Protein AF-A0A699X7W1-F1 (afdb_monomer_lite)

Foldseek 3Di:
DDDDDDDDDDDDDDDPPPPVVPDDPPPDDADWQDWEAALVDNQWIWTDGFFDQWIFICGNVDPDDGPDIDHDDPTGWDDKYYDNPDPPDIDTDGPHD

Radius of gyration: 25.45 Å; chains: 1; bounding box: 65×57×41 Å

Sequence (97 aa):
PPLQPANLLTGSPTGRMSPTKAQQTMSYAPPLLRLAASPHDSHLLATFAQDSNVVRILDVRQPGQALLELRGHSAALNSIEWNPSRRGMLASGGDDS

Secondary structure (DSSP, 8-state):
-PPPPP------------GGGSS----PPPPEEEEEE-TT-TTEEEEEETT--EEEEEETTSTTS-SEEEE--SS-EEEEEE-SSSTT-EEEEES--

InterPro domains:
  IPR001680 WD40 repeat [PS50082] (70-97)
  IPR015943 WD40/YVTN repeat-like-containing domain superfamily [G3DSA:2.130.10.10] (9-97)
  IPR045159 WD repeat-containing protein DCAF7-like [PTHR19919] (28-97)

Organism: Tanacetum cinerariifolium (NCBI:txid118510)

Structure (mmCIF, N/CA/C/O backbone):
data_AF-A0A699X7W1-F1
#
_entry.id   AF-A0A699X7W1-F1
#
loop_
_atom_site.group_PDB
_atom_site.id
_atom_site.type_symbol
_atom_site.label_atom_id
_atom_site.label_alt_id
_atom_site.label_comp_id
_atom_site.label_asym_id
_atom_site.label_entity_id
_atom_site.label_seq_id
_atom_site.pdbx_PDB_ins_code
_atom_site.Cartn_x
_atom_site.Cartn_y
_atom_site.Cartn_z
_atom_site.occupancy
_atom_site.B_iso_or_equiv
_atom_site.auth_seq_id
_atom_site.auth_comp_id
_atom_site.auth_asym_id
_atom_site.auth_atom_id
_atom_site.pdbx_PDB_model_num
ATOM 1 N N . PRO A 1 1 ? -48.960 44.460 31.057 1.00 47.25 1 PRO A N 1
ATOM 2 C CA . PRO A 1 1 ? -48.992 43.277 30.166 1.00 47.25 1 PRO A CA 1
ATOM 3 C C . PRO A 1 1 ? -49.655 43.598 28.815 1.00 47.25 1 PRO A C 1
ATOM 5 O O . PRO A 1 1 ? -50.857 43.844 28.791 1.00 47.25 1 PRO A O 1
ATOM 8 N N . PRO A 1 2 ? -48.907 43.631 27.702 1.00 40.47 2 PRO A N 1
ATOM 9 C CA . PRO A 1 2 ? -49.517 43.670 26.383 1.00 40.47 2 PRO A CA 1
ATOM 10 C C . PRO A 1 2 ? -49.679 42.255 25.808 1.00 40.47 2 PRO A C 1
ATOM 12 O O . PRO A 1 2 ? -48.756 41.442 25.810 1.00 40.47 2 PRO A O 1
ATOM 15 N N . LEU A 1 3 ? -50.902 41.990 25.357 1.00 40.66 3 LEU A N 1
ATOM 16 C CA . LEU A 1 3 ? -51.379 40.785 24.687 1.00 40.66 3 LEU A CA 1
ATOM 17 C C . LEU A 1 3 ? -50.846 40.760 23.241 1.00 40.66 3 LEU A C 1
ATOM 19 O O . LEU A 1 3 ? -50.947 41.762 22.536 1.00 40.66 3 LEU A O 1
ATOM 23 N N . GLN A 1 4 ? -50.283 39.632 22.801 1.00 42.12 4 GLN A N 1
ATOM 24 C CA . GLN A 1 4 ? -49.901 39.405 21.399 1.00 42.12 4 GLN A CA 1
ATOM 25 C C . GLN A 1 4 ? -51.153 39.117 20.547 1.00 42.12 4 GLN A C 1
ATOM 27 O O . GLN A 1 4 ? -52.006 38.349 20.999 1.00 42.12 4 GLN A O 1
ATOM 32 N N . PRO A 1 5 ? -51.287 39.671 19.326 1.00 39.75 5 PRO A N 1
ATOM 33 C CA . PRO A 1 5 ? -52.350 39.274 18.411 1.00 39.75 5 PRO A CA 1
ATOM 34 C C . PRO A 1 5 ? -52.019 37.975 17.658 1.00 39.75 5 PRO A C 1
ATOM 36 O O . PRO A 1 5 ? -50.868 37.653 17.372 1.00 39.75 5 PRO A O 1
ATOM 39 N N . ALA A 1 6 ? -53.093 37.241 17.371 1.00 39.75 6 ALA A N 1
ATOM 40 C CA . ALA A 1 6 ? -53.169 35.892 16.830 1.00 39.75 6 ALA A CA 1
ATOM 41 C C . ALA A 1 6 ? -52.498 35.689 15.457 1.00 39.75 6 ALA A C 1
ATOM 43 O O . ALA A 1 6 ? -52.712 36.457 14.521 1.00 39.75 6 ALA A O 1
ATOM 44 N N . ASN A 1 7 ? -51.789 34.564 15.317 1.00 34.22 7 ASN A N 1
ATOM 45 C CA . ASN A 1 7 ? -51.399 33.999 14.026 1.00 34.22 7 ASN A CA 1
ATOM 46 C C . ASN A 1 7 ? -52.637 33.427 13.315 1.00 34.22 7 ASN A C 1
ATOM 48 O O . ASN A 1 7 ? -53.181 32.405 13.735 1.00 34.22 7 ASN A O 1
ATOM 52 N N . LEU A 1 8 ? -53.058 34.063 12.220 1.00 37.12 8 LEU A N 1
ATOM 53 C CA . LEU A 1 8 ? -54.015 33.501 11.266 1.00 37.12 8 LEU A CA 1
ATOM 54 C C . LEU A 1 8 ? -53.258 32.697 10.199 1.00 37.12 8 LEU A C 1
ATOM 56 O O . LEU A 1 8 ? -52.469 33.238 9.428 1.00 37.12 8 LEU A O 1
ATOM 60 N N . LEU A 1 9 ? -53.515 31.390 10.173 1.00 43.88 9 LEU A N 1
ATOM 61 C CA . LEU A 1 9 ? -53.065 30.444 9.154 1.00 43.88 9 LEU A CA 1
ATOM 62 C C . LEU A 1 9 ? -53.914 30.601 7.885 1.00 43.88 9 LEU A C 1
ATOM 64 O O . LEU A 1 9 ? -55.112 30.348 7.942 1.00 43.88 9 LEU A O 1
ATOM 68 N N . THR A 1 10 ? -53.307 30.901 6.734 1.00 35.25 10 THR A N 1
ATOM 69 C CA . THR A 1 10 ? -53.840 30.481 5.422 1.00 35.25 10 THR A CA 1
ATOM 70 C C . THR A 1 10 ? -52.689 30.222 4.444 1.00 35.25 10 THR A C 1
ATOM 72 O O . THR A 1 10 ? -51.816 31.066 4.274 1.00 35.25 10 THR A O 1
ATOM 75 N N . GLY A 1 11 ? -52.678 29.037 3.820 1.00 32.47 11 GLY A N 1
ATOM 76 C CA . GLY A 1 11 ? -51.739 28.671 2.750 1.00 32.47 11 GLY A CA 1
ATOM 77 C C . GLY A 1 11 ? -51.274 27.211 2.796 1.00 32.47 11 GLY A C 1
ATOM 78 O O . GLY A 1 11 ? -50.193 26.912 3.290 1.00 32.47 11 GLY A O 1
ATOM 79 N N . SER A 1 12 ? -52.104 26.296 2.297 1.00 41.19 12 SER A N 1
ATOM 80 C CA . SER A 1 12 ? -51.828 24.864 2.086 1.00 41.19 12 SER A CA 1
ATOM 81 C C . SER A 1 12 ? -50.782 24.597 0.971 1.00 41.19 12 SER A C 1
ATOM 83 O O . SER A 1 12 ? -50.455 25.506 0.209 1.00 41.19 12 SER A O 1
ATOM 85 N N . PRO A 1 13 ? -50.229 23.367 0.868 1.00 50.25 13 PRO A N 1
ATOM 86 C CA . PRO A 1 13 ? -48.829 23.125 0.531 1.00 50.25 13 PRO A CA 1
ATOM 87 C C . PRO A 1 13 ? -48.617 22.695 -0.923 1.00 50.25 13 PRO A C 1
ATOM 89 O O . PRO A 1 13 ? -49.145 21.675 -1.353 1.00 50.25 13 PRO A O 1
ATOM 92 N N . THR A 1 14 ? -47.748 23.379 -1.663 1.00 50.34 14 THR A N 1
ATOM 93 C CA . THR A 1 14 ? -47.199 22.828 -2.912 1.00 50.34 14 THR A CA 1
ATOM 94 C C . THR A 1 14 ? -45.761 23.269 -3.101 1.00 50.34 14 THR A C 1
ATOM 96 O O . THR A 1 14 ? -45.463 24.342 -3.615 1.00 50.34 14 THR 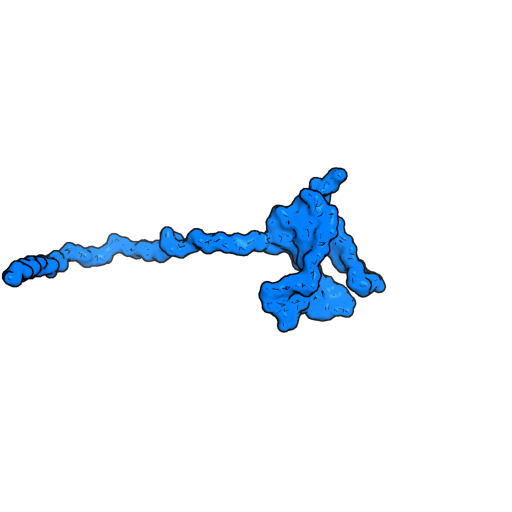A O 1
ATOM 99 N N . GLY A 1 15 ? -44.857 22.399 -2.685 1.00 45.66 15 GLY A N 1
ATOM 100 C CA . GLY A 1 15 ? -43.440 22.527 -2.952 1.00 45.66 15 GLY A CA 1
ATOM 101 C C . GLY A 1 15 ? -42.749 21.361 -2.293 1.00 45.66 15 GLY A C 1
ATOM 102 O O . GLY A 1 15 ? -42.402 21.430 -1.120 1.00 45.66 15 GLY A O 1
ATOM 103 N N . ARG A 1 16 ? -42.601 20.258 -3.029 1.00 54.72 16 ARG A N 1
ATOM 104 C CA . ARG A 1 16 ? -41.762 19.129 -2.632 1.00 54.72 16 ARG A CA 1
ATOM 105 C C . ARG A 1 16 ? -40.327 19.655 -2.587 1.00 54.72 16 ARG A C 1
ATOM 107 O O . ARG A 1 16 ? -39.606 19.588 -3.576 1.00 54.72 16 ARG A O 1
ATOM 114 N N . MET A 1 17 ? -39.950 20.280 -1.475 1.00 49.25 17 MET A N 1
ATOM 115 C CA . MET A 1 17 ? -38.573 20.659 -1.223 1.00 49.25 17 MET A CA 1
ATOM 116 C C . MET A 1 17 ? -37.812 19.352 -1.068 1.00 49.25 17 MET A C 1
ATOM 118 O O . MET A 1 17 ? -37.915 18.672 -0.049 1.00 49.25 17 MET A O 1
ATOM 122 N N . SER A 1 18 ? -37.096 18.961 -2.118 1.00 49.03 18 SER A N 1
ATOM 123 C CA . SER A 1 18 ? -36.069 17.938 -2.009 1.00 49.03 18 SER A CA 1
ATOM 124 C C . SER A 1 18 ? -35.112 18.393 -0.900 1.00 49.03 18 SER A C 1
ATOM 126 O O . SER A 1 18 ? -34.581 19.504 -0.997 1.00 49.03 18 SER A O 1
ATOM 128 N N . PRO A 1 19 ? -34.871 17.592 0.153 1.00 49.06 19 PRO A N 1
ATOM 129 C CA . PRO A 1 19 ? -34.020 17.997 1.276 1.00 49.06 19 PRO A CA 1
ATOM 130 C C . PRO A 1 19 ? -32.543 18.171 0.875 1.00 49.06 19 PRO A C 1
ATOM 132 O O . PRO A 1 19 ? -31.700 18.528 1.691 1.00 49.06 19 PRO A O 1
ATOM 135 N N . THR A 1 20 ? -32.211 17.974 -0.400 1.00 52.03 20 THR A N 1
ATOM 136 C CA . THR A 1 20 ? -30.851 17.930 -0.928 1.00 52.03 20 THR A CA 1
ATOM 137 C C . THR A 1 20 ? -30.096 19.257 -0.849 1.00 52.03 20 THR A C 1
ATOM 139 O O . THR A 1 20 ? -28.885 19.257 -1.021 1.00 52.03 20 THR A O 1
ATOM 142 N N . LYS A 1 21 ? -30.754 20.396 -0.587 1.00 47.78 21 LYS A N 1
ATOM 143 C CA . LYS A 1 21 ? -30.051 21.693 -0.540 1.00 47.78 21 LYS A CA 1
ATOM 144 C C . LYS A 1 21 ? -29.449 22.044 0.826 1.00 47.78 21 LYS A C 1
ATOM 146 O O . LYS A 1 21 ? -28.687 23.000 0.900 1.00 47.78 21 LYS A O 1
ATOM 151 N N . ALA A 1 22 ? -29.771 21.291 1.881 1.00 45.72 22 ALA A N 1
ATOM 152 C CA . ALA A 1 22 ? -29.331 21.583 3.251 1.00 45.72 22 ALA A CA 1
ATOM 153 C C . ALA A 1 22 ? -28.365 20.539 3.837 1.00 45.72 22 ALA A C 1
ATOM 155 O O . ALA A 1 22 ? -27.992 20.637 5.004 1.00 45.72 22 ALA A O 1
ATOM 156 N N . GLN A 1 23 ? -27.936 19.550 3.050 1.00 51.88 23 GLN A N 1
ATOM 157 C CA . GLN A 1 23 ? -27.047 18.495 3.522 1.00 51.88 23 GLN A CA 1
ATOM 158 C C . GLN A 1 23 ? -25.793 18.464 2.649 1.00 51.88 23 GLN A C 1
ATOM 160 O O . GLN A 1 23 ? -25.897 18.279 1.445 1.00 51.88 23 GLN A O 1
ATOM 165 N N . GLN A 1 24 ? -24.629 18.587 3.298 1.00 52.47 24 GLN A N 1
ATOM 166 C CA . GLN A 1 24 ? -23.274 18.317 2.785 1.00 52.47 24 GLN A CA 1
ATOM 167 C C . GLN A 1 24 ? -22.429 19.525 2.342 1.00 52.47 24 GLN A C 1
ATOM 169 O O . GLN A 1 24 ? -21.837 19.528 1.270 1.00 52.47 24 GLN A O 1
ATOM 174 N N . THR A 1 25 ? -22.171 20.459 3.257 1.00 48.88 25 THR A N 1
ATOM 175 C CA . THR A 1 25 ? -20.774 20.887 3.475 1.00 48.88 25 THR A CA 1
ATOM 176 C C . THR A 1 25 ? -20.128 19.959 4.508 1.00 48.88 25 THR A C 1
ATOM 178 O O . THR A 1 25 ? -19.632 20.393 5.541 1.00 48.88 25 THR A O 1
ATOM 181 N N . MET A 1 26 ? -20.208 18.647 4.274 1.00 52.94 26 MET A N 1
ATOM 182 C CA . MET A 1 26 ? -19.267 17.718 4.885 1.00 52.94 26 MET A CA 1
ATOM 183 C C . MET A 1 26 ? -17.989 17.902 4.081 1.00 52.94 26 MET A C 1
ATOM 185 O O . MET A 1 26 ? -18.023 17.755 2.859 1.00 52.94 26 MET A O 1
ATOM 189 N N . SER A 1 27 ? -16.876 18.246 4.722 1.00 65.62 27 SER A N 1
ATOM 190 C CA . SER A 1 27 ? -15.569 18.035 4.107 1.00 65.62 27 SER A CA 1
ATOM 191 C C . SER A 1 27 ? -15.448 16.532 3.852 1.00 65.62 27 SER A C 1
ATOM 193 O O . SER A 1 27 ? -15.154 15.763 4.767 1.00 65.62 27 SER A O 1
ATOM 195 N N . TYR A 1 28 ? -15.805 16.091 2.650 1.00 73.00 28 TYR A N 1
ATOM 196 C CA . TYR A 1 28 ? -15.704 14.694 2.272 1.00 73.00 28 TYR A CA 1
ATOM 197 C C . TYR A 1 28 ? -14.246 14.260 2.397 1.00 73.00 28 TYR A C 1
ATOM 199 O O . TYR A 1 28 ? -13.346 14.961 1.933 1.00 73.00 28 TYR A O 1
ATOM 207 N N . ALA A 1 29 ? -14.013 13.116 3.042 1.00 78.75 29 ALA A N 1
ATOM 208 C CA . ALA A 1 29 ? -12.693 12.507 3.019 1.00 78.75 29 ALA A CA 1
ATOM 209 C C . ALA A 1 29 ? -12.304 12.253 1.549 1.00 78.75 29 ALA A C 1
ATOM 211 O O . ALA A 1 29 ? -13.154 11.789 0.780 1.00 78.75 29 ALA A O 1
ATOM 212 N N . PRO A 1 30 ? -11.063 12.572 1.142 1.00 87.88 30 PRO A N 1
ATOM 213 C CA . PRO A 1 30 ? -10.635 12.383 -0.236 1.00 87.88 30 PRO A CA 1
ATOM 214 C C . PRO A 1 30 ? -10.769 10.905 -0.634 1.00 87.88 30 PRO A C 1
ATOM 216 O O . PRO A 1 30 ? -10.498 10.022 0.190 1.00 87.88 30 PRO A O 1
ATOM 219 N N . PRO A 1 31 ? -11.194 10.613 -1.875 1.00 91.25 31 PRO A N 1
ATOM 220 C CA . PRO A 1 31 ? -11.377 9.242 -2.327 1.00 91.25 31 PRO A CA 1
ATOM 221 C C . PRO A 1 31 ? -10.042 8.490 -2.344 1.00 91.25 31 PRO A C 1
ATOM 223 O O . PRO A 1 31 ? -8.974 9.075 -2.533 1.00 91.25 31 PRO A O 1
ATOM 226 N N . LEU A 1 32 ? -10.104 7.171 -2.169 1.00 89.25 32 LEU A N 1
ATOM 227 C CA . LEU A 1 32 ? -8.943 6.297 -2.327 1.00 89.25 32 LEU A CA 1
ATOM 228 C C . LEU A 1 32 ? -8.793 5.925 -3.800 1.00 89.25 32 LEU A C 1
ATOM 230 O O . LEU A 1 32 ? -9.753 5.480 -4.426 1.00 89.25 32 LEU A O 1
ATOM 234 N N . LEU A 1 33 ? -7.592 6.091 -4.352 1.00 91.44 33 LEU A N 1
ATOM 235 C CA . LEU A 1 33 ? -7.354 5.817 -5.772 1.00 91.44 33 LEU A CA 1
ATOM 236 C C . LEU A 1 33 ? -7.044 4.344 -6.042 1.00 91.44 33 LEU A C 1
ATOM 238 O O . LEU A 1 33 ? -7.390 3.829 -7.107 1.00 91.44 33 LEU A O 1
ATOM 242 N N . ARG A 1 34 ? -6.383 3.656 -5.106 1.00 93.50 34 ARG A N 1
ATOM 243 C CA . ARG A 1 34 ? -5.973 2.251 -5.244 1.00 93.50 34 ARG A CA 1
ATOM 244 C C . ARG A 1 34 ? -6.009 1.541 -3.900 1.00 93.50 34 ARG A C 1
ATOM 246 O O . ARG A 1 34 ? -5.657 2.134 -2.887 1.00 93.50 34 ARG A O 1
ATOM 253 N N . LEU A 1 35 ? -6.369 0.261 -3.936 1.00 95.62 35 LEU A N 1
ATOM 254 C CA . LEU A 1 35 ? -6.318 -0.674 -2.816 1.00 95.62 35 LEU A CA 1
ATOM 255 C C . LEU A 1 35 ? -5.547 -1.914 -3.267 1.00 95.62 35 LEU A C 1
ATOM 257 O O . LEU A 1 35 ? -5.863 -2.481 -4.312 1.00 95.62 35 LEU A O 1
ATOM 261 N N . ALA A 1 36 ? -4.567 -2.346 -2.480 1.00 97.50 36 ALA A N 1
ATOM 262 C CA . ALA A 1 36 ? -3.809 -3.565 -2.736 1.00 97.50 36 ALA A CA 1
ATOM 263 C C . ALA A 1 36 ? -3.775 -4.429 -1.472 1.00 97.50 36 ALA A C 1
ATOM 265 O O . ALA A 1 36 ? -3.276 -3.993 -0.434 1.00 97.50 36 ALA A O 1
ATOM 266 N N . ALA A 1 37 ? -4.296 -5.653 -1.549 1.00 97.94 37 ALA A N 1
ATOM 267 C CA . ALA A 1 37 ? -4.225 -6.610 -0.449 1.00 97.94 37 ALA A CA 1
ATOM 268 C C . ALA A 1 37 ? -2.860 -7.298 -0.413 1.00 97.94 37 ALA A C 1
ATOM 270 O O . ALA A 1 37 ? -2.320 -7.666 -1.457 1.00 97.94 37 ALA A O 1
ATOM 271 N N . SER A 1 38 ? -2.301 -7.466 0.784 1.00 98.00 38 SER A N 1
ATOM 272 C CA . SER A 1 38 ? -1.035 -8.175 0.950 1.00 98.00 38 SER A CA 1
ATOM 273 C C . SER A 1 38 ? -1.210 -9.658 0.593 1.00 98.00 38 SER A C 1
ATOM 275 O O . SER A 1 38 ? -2.073 -10.324 1.167 1.00 98.00 38 SER A O 1
ATOM 277 N N . PRO A 1 39 ? -0.365 -10.229 -0.283 1.00 97.88 39 PRO A N 1
ATOM 278 C CA . PRO A 1 39 ? -0.408 -11.658 -0.594 1.00 97.88 39 PRO A CA 1
ATOM 279 C C 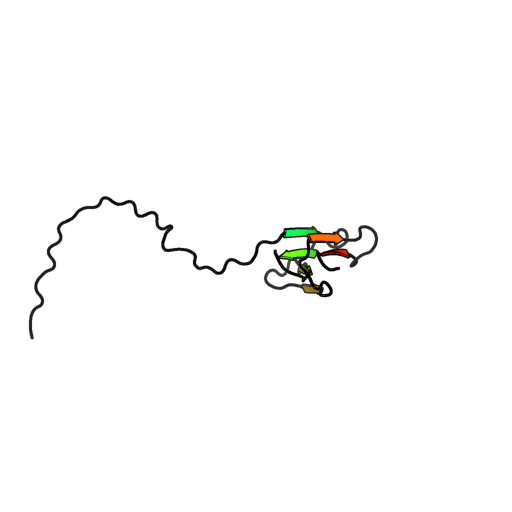. PRO A 1 39 ? 0.123 -12.533 0.554 1.00 97.88 39 PRO A C 1
ATOM 281 O O . PRO A 1 39 ? -0.072 -13.744 0.552 1.00 97.88 39 PRO A O 1
ATOM 284 N N . HIS A 1 40 ? 0.784 -11.927 1.547 1.00 98.25 40 HIS A N 1
ATOM 285 C CA . HIS A 1 40 ? 1.420 -12.621 2.676 1.00 98.25 40 HIS A CA 1
ATOM 286 C C . HIS A 1 40 ? 0.690 -12.413 4.007 1.00 98.25 40 HIS A C 1
ATOM 288 O O . HIS A 1 40 ? 1.116 -12.949 5.035 1.00 98.25 40 HIS A O 1
ATOM 294 N N . ASP A 1 41 ? -0.341 -11.566 4.025 1.00 96.88 41 ASP A N 1
ATOM 295 C CA . ASP A 1 41 ? -1.098 -11.223 5.226 1.00 96.88 41 ASP A CA 1
ATOM 296 C C . ASP A 1 41 ? -2.544 -10.866 4.873 1.00 96.88 41 ASP A C 1
ATOM 298 O O . ASP A 1 41 ? -2.805 -9.818 4.283 1.00 96.88 41 ASP A O 1
ATOM 302 N N . SER A 1 42 ? -3.491 -11.718 5.266 1.00 96.69 42 SER A N 1
ATOM 303 C CA . SER A 1 42 ? -4.916 -11.554 4.956 1.00 96.69 42 SER A CA 1
ATOM 304 C C . SER A 1 42 ? -5.553 -10.312 5.575 1.00 96.69 42 SER A C 1
ATOM 306 O O . SER A 1 42 ? -6.685 -9.976 5.231 1.00 96.69 42 SER A O 1
ATOM 308 N N . HIS A 1 43 ? -4.872 -9.654 6.515 1.00 96.69 43 HIS A N 1
ATOM 309 C CA . HIS A 1 43 ? -5.410 -8.499 7.223 1.00 96.69 43 HIS A CA 1
ATOM 310 C C . HIS A 1 43 ? -4.795 -7.172 6.786 1.00 96.69 43 HIS A C 1
ATOM 312 O O . HIS A 1 43 ? -5.297 -6.125 7.191 1.00 96.69 43 HIS A O 1
ATOM 318 N N . LEU A 1 44 ? -3.747 -7.198 5.958 1.00 97.31 44 LEU A N 1
ATOM 319 C CA . LEU A 1 44 ? -3.060 -5.986 5.529 1.00 97.31 44 LEU A CA 1
ATOM 320 C C . LEU A 1 44 ? -3.520 -5.516 4.154 1.00 97.31 44 LEU A C 1
ATOM 322 O O . LEU A 1 44 ? -3.502 -6.262 3.173 1.00 97.31 44 LEU A O 1
ATOM 326 N N . LEU A 1 45 ? -3.842 -4.228 4.086 1.00 97.44 45 LEU A N 1
ATOM 327 C CA . LEU A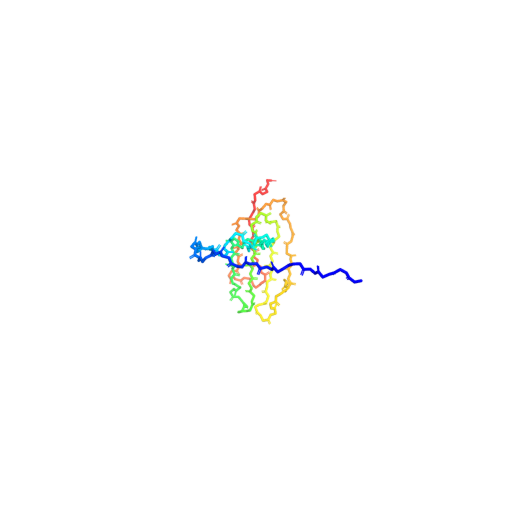 1 45 ? -4.118 -3.504 2.851 1.00 97.44 45 LEU A CA 1
ATOM 328 C C . LEU A 1 45 ? -3.150 -2.328 2.719 1.00 97.44 45 LEU A C 1
ATOM 330 O O . LEU A 1 45 ? -2.850 -1.657 3.703 1.00 97.44 45 LEU A O 1
ATOM 334 N N . ALA A 1 46 ? -2.700 -2.043 1.503 1.00 98.06 46 ALA A N 1
ATOM 335 C CA . ALA A 1 46 ? -2.051 -0.787 1.153 1.00 98.06 46 ALA A CA 1
ATOM 336 C C . ALA A 1 46 ? -3.025 0.085 0.355 1.00 98.06 46 ALA A C 1
ATOM 338 O O . ALA A 1 46 ? -3.793 -0.422 -0.466 1.00 98.06 46 ALA A O 1
ATOM 339 N N . THR A 1 47 ? -2.991 1.394 0.588 1.00 97.50 47 THR A N 1
ATOM 340 C CA . THR A 1 47 ? -3.827 2.373 -0.115 1.00 97.50 47 THR A CA 1
ATOM 341 C C . THR A 1 47 ? -3.161 3.740 -0.157 1.00 97.50 47 THR A C 1
ATOM 343 O O . THR A 1 47 ? -2.288 4.037 0.653 1.00 97.50 47 THR A O 1
ATOM 346 N N . PHE A 1 48 ? -3.630 4.617 -1.036 1.00 97.44 48 PHE A N 1
ATOM 347 C CA . PHE A 1 48 ? -3.368 6.055 -0.957 1.00 97.44 48 PHE A CA 1
ATOM 348 C C . PHE A 1 48 ? -4.614 6.845 -1.368 1.00 97.44 48 PHE A C 1
ATOM 350 O O . PHE A 1 48 ? -5.485 6.334 -2.081 1.00 97.44 48 PHE A O 1
ATOM 357 N N . ALA A 1 49 ? -4.719 8.071 -0.859 1.00 95.94 49 ALA A N 1
ATOM 358 C CA . ALA A 1 49 ? -5.801 8.989 -1.195 1.00 95.94 49 ALA A CA 1
ATOM 359 C C . ALA A 1 49 ? -5.464 9.780 -2.464 1.00 95.94 49 ALA A C 1
ATOM 361 O O . ALA A 1 49 ? -4.292 9.929 -2.810 1.00 95.94 49 ALA A O 1
ATOM 362 N N . GLN A 1 50 ? -6.489 10.306 -3.129 1.00 94.88 50 GLN A N 1
ATOM 363 C CA . GLN A 1 50 ? -6.310 11.243 -4.230 1.00 94.88 50 GLN A CA 1
ATOM 364 C C . GLN A 1 50 ? -5.448 12.433 -3.792 1.00 94.88 50 GLN A C 1
ATOM 366 O O . GLN A 1 50 ? -5.590 12.922 -2.669 1.00 94.88 50 GLN A O 1
ATOM 371 N N . ASP A 1 51 ? -4.532 12.846 -4.670 1.00 93.25 51 ASP A N 1
ATOM 372 C CA . ASP A 1 51 ? -3.595 13.961 -4.473 1.00 93.25 51 ASP A CA 1
ATOM 373 C C . ASP A 1 51 ? -2.655 13.798 -3.259 1.00 93.25 51 ASP A C 1
ATOM 375 O O . ASP A 1 51 ? -2.014 14.747 -2.812 1.00 93.25 51 ASP A O 1
ATOM 379 N N . SER A 1 52 ? -2.541 12.580 -2.714 1.00 95.56 52 SER A N 1
ATOM 380 C CA . SER A 1 52 ? -1.661 12.276 -1.588 1.00 95.56 52 SER A CA 1
ATOM 381 C C . SER A 1 52 ? -0.334 11.682 -2.050 1.00 95.56 52 SER A C 1
ATOM 383 O O . SER A 1 52 ? -0.295 10.811 -2.914 1.00 95.56 52 SER A O 1
ATOM 385 N N . ASN A 1 53 ? 0.750 12.093 -1.395 1.00 96.94 53 ASN A N 1
ATOM 386 C CA . ASN A 1 53 ? 2.088 11.515 -1.533 1.00 96.94 53 ASN A CA 1
ATOM 387 C C . ASN A 1 53 ? 2.407 10.462 -0.449 1.00 96.94 53 ASN A C 1
ATOM 389 O O . ASN A 1 53 ? 3.568 10.115 -0.225 1.00 96.94 53 ASN A O 1
ATOM 393 N N . VAL A 1 54 ? 1.388 9.990 0.280 1.00 97.62 54 VAL A N 1
ATOM 394 C CA . VAL A 1 54 ? 1.537 9.060 1.407 1.00 97.62 54 VAL A CA 1
A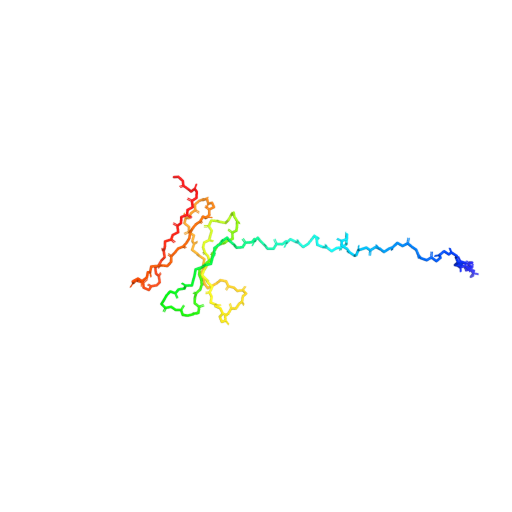TOM 395 C C . VAL A 1 54 ? 0.838 7.743 1.101 1.00 97.62 54 VAL A C 1
ATOM 397 O O . VAL A 1 54 ? -0.379 7.708 0.897 1.00 97.62 54 VAL A O 1
ATOM 400 N N . VAL A 1 55 ? 1.593 6.644 1.155 1.00 98.00 55 VAL A N 1
ATOM 401 C CA . VAL A 1 55 ? 1.021 5.292 1.155 1.00 98.00 55 VAL A CA 1
ATOM 402 C C . VAL A 1 55 ? 0.640 4.936 2.589 1.00 98.00 55 VAL A C 1
ATOM 404 O O . VAL A 1 55 ? 1.438 5.086 3.512 1.00 98.00 55 VAL A O 1
ATOM 407 N N . ARG A 1 56 ? -0.576 4.439 2.793 1.00 97.56 56 ARG A N 1
ATOM 408 C CA . ARG A 1 56 ? -1.071 3.961 4.086 1.00 97.56 56 ARG A CA 1
ATOM 409 C C . ARG A 1 56 ? -1.181 2.451 4.084 1.00 97.56 56 ARG A C 1
ATOM 411 O O . ARG A 1 56 ? -1.798 1.882 3.186 1.00 97.56 56 ARG A O 1
ATOM 418 N N . ILE A 1 57 ? -0.633 1.827 5.119 1.00 97.94 57 ILE A N 1
ATOM 419 C CA . ILE A 1 57 ? -0.857 0.417 5.426 1.00 97.94 57 ILE A CA 1
ATOM 420 C C . ILE A 1 57 ? -1.940 0.342 6.488 1.00 97.94 57 ILE A C 1
ATOM 422 O O . ILE A 1 57 ? -1.835 0.982 7.534 1.00 97.94 57 ILE A O 1
ATOM 426 N N . LEU A 1 58 ? -2.984 -0.425 6.214 1.00 97.25 58 LEU A N 1
ATOM 427 C CA . LEU A 1 58 ? -4.147 -0.589 7.070 1.00 97.25 58 LEU A CA 1
ATOM 428 C C . LEU A 1 58 ? -4.216 -2.032 7.559 1.00 97.25 58 LEU A C 1
ATOM 430 O O . LEU A 1 58 ? -3.954 -2.956 6.788 1.00 97.25 58 LEU A O 1
ATOM 434 N N . ASP A 1 59 ? -4.620 -2.211 8.813 1.00 96.81 59 ASP A N 1
ATOM 435 C CA . ASP A 1 59 ? -5.079 -3.498 9.327 1.00 96.81 59 ASP A CA 1
ATOM 436 C C . ASP A 1 59 ? -6.612 -3.491 9.338 1.00 96.81 59 ASP A C 1
ATOM 438 O O . ASP A 1 59 ? -7.234 -2.699 10.048 1.00 96.81 59 ASP A O 1
ATOM 442 N N . VAL A 1 60 ? -7.240 -4.372 8.559 1.00 95.00 60 VAL A N 1
ATOM 443 C CA . VAL A 1 60 ? -8.711 -4.440 8.447 1.00 95.00 60 VAL A CA 1
ATOM 444 C C . VAL A 1 60 ? -9.401 -4.812 9.760 1.00 95.00 60 VAL A C 1
ATOM 446 O O . VAL A 1 60 ? -10.600 -4.587 9.910 1.00 95.00 60 VAL A O 1
ATOM 449 N N . ARG A 1 61 ? -8.662 -5.378 10.720 1.00 95.75 61 ARG A N 1
ATOM 450 C CA . ARG A 1 61 ? -9.166 -5.724 12.055 1.00 95.75 61 ARG A CA 1
ATOM 451 C C . ARG A 1 61 ? -9.212 -4.513 12.986 1.00 95.75 61 ARG A C 1
ATOM 453 O O . ARG A 1 61 ? -9.905 -4.561 13.997 1.00 95.75 61 ARG A O 1
ATOM 460 N N . GLN A 1 62 ? -8.476 -3.449 12.663 1.00 94.25 62 GLN A N 1
ATOM 461 C CA . GLN A 1 62 ? -8.391 -2.213 13.443 1.00 94.25 62 GLN A CA 1
ATOM 462 C C . GLN A 1 62 ? -8.737 -1.004 12.561 1.00 94.25 62 GLN A C 1
ATOM 464 O O . GLN A 1 62 ? -7.862 -0.211 12.204 1.00 94.25 62 GLN A O 1
ATOM 469 N N . PRO A 1 63 ? -10.018 -0.848 12.180 1.00 85.69 63 PRO A N 1
ATOM 470 C CA . PRO A 1 63 ? -10.442 0.292 11.381 1.00 85.69 63 PRO A CA 1
ATOM 471 C C . PRO A 1 63 ? -10.264 1.604 12.159 1.00 85.69 63 PRO A C 1
ATOM 473 O O . PRO A 1 63 ? -10.437 1.654 13.375 1.00 85.69 63 PRO A O 1
ATOM 476 N N . GLY A 1 64 ? -9.970 2.688 11.439 1.00 84.62 64 GLY A N 1
ATOM 477 C CA . GLY A 1 64 ? -9.915 4.048 11.991 1.00 84.62 64 GLY A CA 1
ATOM 478 C C . GLY A 1 64 ? -8.512 4.644 12.114 1.00 84.62 64 GLY A C 1
ATOM 479 O O . GLY A 1 64 ? -8.392 5.863 12.186 1.00 84.62 64 GLY A O 1
ATOM 480 N N . GLN A 1 65 ? -7.456 3.830 12.049 1.00 90.12 65 GLN A N 1
ATOM 481 C CA . GLN A 1 65 ? -6.079 4.321 11.981 1.00 90.12 65 GLN A CA 1
ATOM 482 C C . GLN A 1 65 ? -5.2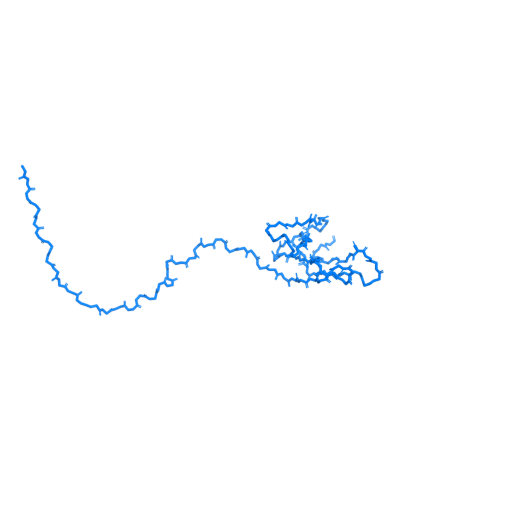40 3.512 10.995 1.00 90.12 65 GLN A C 1
ATOM 484 O O . GLN A 1 65 ? -5.419 2.304 10.845 1.00 90.12 65 GLN A O 1
ATOM 489 N N . ALA A 1 66 ? -4.302 4.181 10.327 1.00 95.06 66 ALA A N 1
ATOM 490 C CA . ALA A 1 66 ? -3.274 3.478 9.577 1.00 95.06 66 ALA A CA 1
ATOM 491 C C . ALA A 1 66 ? -2.308 2.799 10.556 1.00 95.06 66 ALA A C 1
ATOM 493 O O . ALA A 1 66 ? -1.904 3.395 11.555 1.00 95.06 66 ALA A O 1
ATOM 494 N N . LEU A 1 67 ? -1.929 1.560 10.250 1.00 96.62 67 LEU A N 1
ATOM 495 C CA . LEU A 1 67 ? -0.862 0.854 10.950 1.00 96.62 67 LEU A CA 1
ATOM 496 C C . LEU A 1 67 ? 0.484 1.537 10.675 1.00 96.62 67 LEU A C 1
ATOM 498 O O . LEU A 1 67 ? 1.284 1.727 11.587 1.00 96.62 67 LEU A O 1
ATOM 502 N N . LEU A 1 68 ? 0.720 1.906 9.411 1.00 96.94 68 LEU A N 1
ATOM 503 C CA . LEU A 1 68 ? 1.924 2.598 8.953 1.00 96.94 68 LEU A CA 1
ATOM 504 C C . LEU A 1 68 ? 1.563 3.648 7.902 1.00 96.94 68 LEU A C 1
ATOM 506 O O . LEU A 1 68 ? 0.675 3.439 7.073 1.00 96.94 68 LEU A O 1
ATOM 510 N N . GLU A 1 69 ? 2.322 4.738 7.887 1.00 97.44 69 GLU A N 1
ATOM 511 C CA . GLU A 1 69 ? 2.350 5.695 6.786 1.00 97.44 69 GLU A CA 1
ATOM 512 C C . GLU A 1 69 ? 3.752 5.695 6.174 1.00 97.44 69 GLU A C 1
ATOM 514 O O . GLU A 1 69 ? 4.730 6.033 6.842 1.00 97.44 69 GLU A O 1
ATOM 519 N N . LEU A 1 70 ? 3.854 5.305 4.907 1.00 97.81 70 LEU A N 1
ATOM 520 C CA . LEU A 1 70 ? 5.103 5.317 4.159 1.00 97.81 70 LEU A CA 1
ATOM 521 C C . LEU A 1 70 ? 5.199 6.642 3.404 1.00 97.81 70 LEU A C 1
ATOM 523 O O . LEU A 1 70 ? 4.298 7.013 2.646 1.00 97.81 70 LEU A O 1
ATOM 527 N N . ARG A 1 71 ? 6.295 7.360 3.641 1.00 96.88 71 ARG A N 1
ATOM 528 C CA . ARG A 1 71 ? 6.576 8.687 3.087 1.00 96.88 71 ARG A CA 1
ATOM 529 C C . ARG A 1 71 ? 7.887 8.621 2.316 1.00 96.88 71 ARG A C 1
ATOM 531 O O . ARG A 1 71 ? 8.830 7.980 2.771 1.00 96.88 71 ARG A O 1
ATOM 538 N N . GLY A 1 72 ? 7.936 9.284 1.170 1.00 93.56 72 GLY A N 1
ATOM 539 C CA . GLY A 1 72 ? 9.118 9.294 0.307 1.00 93.56 72 GLY A CA 1
ATOM 540 C C . GLY A 1 72 ? 8.880 10.044 -0.996 1.00 93.56 72 GLY A C 1
ATOM 541 O O . GLY A 1 72 ? 9.757 10.779 -1.431 1.00 93.56 72 GLY A O 1
ATOM 542 N N . HIS A 1 73 ? 7.670 9.938 -1.549 1.00 96.25 73 HIS A N 1
ATOM 543 C CA . HIS A 1 73 ? 7.284 10.698 -2.732 1.00 96.25 73 HIS A CA 1
ATOM 544 C C . HIS A 1 73 ? 7.104 12.186 -2.416 1.00 96.25 73 HIS A C 1
ATOM 546 O O . HIS A 1 73 ? 6.554 12.559 -1.372 1.00 96.25 73 HIS A O 1
ATOM 552 N N . SER A 1 74 ? 7.548 13.046 -3.329 1.00 96.62 74 SER A N 1
ATOM 553 C CA . SER A 1 74 ? 7.346 14.502 -3.251 1.00 96.62 74 SER A CA 1
ATOM 554 C C . SER A 1 74 ? 6.070 14.965 -3.964 1.00 96.62 74 SER A C 1
ATOM 556 O O . SER A 1 74 ? 5.603 16.076 -3.714 1.00 96.62 74 SER A O 1
ATOM 558 N N . ALA A 1 75 ? 5.481 14.102 -4.795 1.00 96.56 75 ALA A N 1
ATOM 559 C CA . ALA A 1 75 ? 4.279 14.361 -5.580 1.00 96.56 75 ALA A CA 1
ATOM 560 C C . ALA A 1 75 ? 3.198 13.291 -5.349 1.00 96.56 75 ALA A C 1
ATOM 562 O O . ALA A 1 75 ? 3.378 12.348 -4.574 1.00 96.56 75 ALA A O 1
ATOM 563 N N . ALA A 1 76 ? 2.047 13.469 -6.001 1.00 96.44 76 ALA A N 1
ATOM 564 C CA . ALA A 1 76 ? 0.912 12.566 -5.882 1.00 96.44 76 ALA A CA 1
ATOM 565 C C . ALA A 1 76 ? 1.267 11.145 -6.338 1.00 96.44 76 ALA A C 1
ATOM 567 O O . ALA A 1 76 ? 1.982 10.939 -7.317 1.00 96.44 76 ALA A O 1
ATOM 568 N N . LEU A 1 77 ? 0.740 10.164 -5.610 1.00 97.50 77 LEU A N 1
ATOM 569 C CA . LEU A 1 77 ? 0.854 8.751 -5.942 1.00 97.50 77 LEU A CA 1
ATOM 570 C C . LEU A 1 77 ? -0.135 8.364 -7.043 1.00 97.50 77 LEU A C 1
ATOM 572 O O . LEU A 1 77 ? -1.285 8.804 -7.055 1.00 97.50 77 LEU A O 1
ATOM 576 N N . ASN A 1 78 ? 0.294 7.455 -7.914 1.00 95.62 78 ASN A N 1
ATOM 577 C CA . ASN A 1 78 ? -0.512 6.920 -9.010 1.00 95.62 78 ASN A CA 1
ATOM 578 C C . ASN A 1 78 ? -0.667 5.389 -8.948 1.00 95.62 78 ASN A C 1
ATOM 580 O O . ASN A 1 78 ? -1.653 4.839 -9.454 1.00 95.62 78 ASN A O 1
ATOM 584 N N . SER A 1 79 ? 0.254 4.687 -8.280 1.00 96.19 79 SER A N 1
ATOM 585 C CA . SER A 1 79 ? 0.292 3.224 -8.246 1.00 96.19 79 SER A CA 1
ATOM 586 C C . SER A 1 79 ? 0.934 2.675 -6.970 1.00 96.19 79 SER A C 1
ATOM 588 O O . SER A 1 79 ? 1.828 3.288 -6.388 1.00 96.19 79 SER A O 1
ATOM 590 N N . ILE A 1 80 ? 0.453 1.504 -6.538 1.00 97.75 80 ILE A N 1
ATOM 591 C CA . ILE A 1 80 ? 1.033 0.686 -5.465 1.00 97.75 80 ILE A CA 1
ATOM 592 C C . ILE A 1 80 ? 0.855 -0.798 -5.800 1.00 97.75 80 ILE A C 1
ATOM 594 O O . ILE A 1 80 ? -0.210 -1.193 -6.277 1.00 97.75 80 ILE A O 1
ATOM 598 N N . GLU A 1 81 ? 1.856 -1.622 -5.502 1.00 97.81 81 GLU A N 1
ATOM 599 C CA . GLU A 1 81 ? 1.771 -3.080 -5.647 1.00 97.81 81 GLU A CA 1
ATOM 600 C C . GLU A 1 81 ? 2.639 -3.791 -4.603 1.00 97.81 81 GLU A C 1
ATOM 602 O O . GLU A 1 81 ? 3.788 -3.415 -4.366 1.00 97.81 81 GLU A O 1
ATOM 607 N N . TRP A 1 82 ? 2.103 -4.838 -3.974 1.00 98.44 82 TRP A N 1
ATOM 608 C CA . TRP A 1 82 ? 2.870 -5.683 -3.060 1.00 98.44 82 TRP A CA 1
ATOM 609 C C . TRP A 1 82 ? 3.799 -6.622 -3.821 1.00 98.44 82 TRP A C 1
ATOM 611 O O . TRP A 1 82 ? 3.420 -7.206 -4.830 1.00 98.44 82 TRP A O 1
ATOM 621 N N . ASN A 1 83 ? 4.993 -6.862 -3.282 1.00 98.06 83 ASN A N 1
ATOM 622 C CA . ASN A 1 83 ? 5.872 -7.880 -3.829 1.00 98.06 83 ASN A CA 1
ATOM 623 C C . ASN A 1 83 ? 5.298 -9.28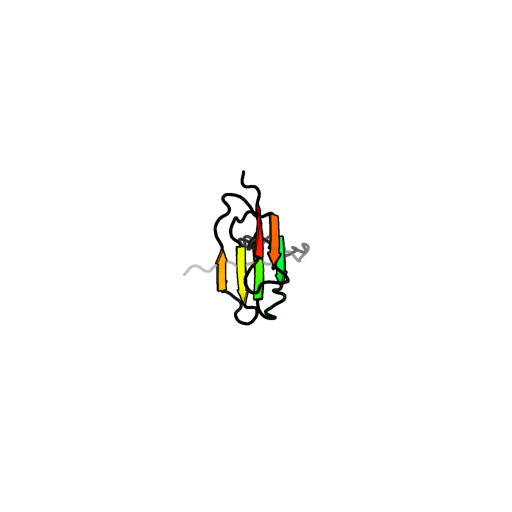9 -3.551 1.00 98.06 83 ASN A C 1
ATOM 625 O O . ASN A 1 83 ? 5.122 -9.662 -2.384 1.00 98.06 83 ASN A O 1
ATOM 629 N N . PRO A 1 84 ? 5.063 -10.115 -4.586 1.00 97.44 84 PRO A N 1
ATOM 630 C CA . PRO A 1 84 ? 4.461 -11.435 -4.407 1.00 97.44 84 PRO A CA 1
ATOM 631 C C . PRO A 1 84 ? 5.397 -12.435 -3.719 1.00 97.44 84 PRO A C 1
ATOM 633 O O . PRO A 1 84 ? 4.926 -13.372 -3.086 1.00 97.44 84 PRO A O 1
ATOM 636 N N . SER A 1 85 ? 6.714 -12.231 -3.787 1.00 97.94 85 SER A N 1
ATOM 637 C CA . SER A 1 85 ? 7.716 -13.178 -3.280 1.00 97.94 85 SER A CA 1
ATOM 638 C C . SER A 1 85 ? 8.300 -12.777 -1.926 1.00 97.94 85 SER A C 1
ATOM 640 O O . SER A 1 85 ? 8.740 -13.635 -1.164 1.00 97.94 85 SER A O 1
ATOM 642 N N . ARG A 1 86 ? 8.337 -11.479 -1.607 1.00 98.00 86 ARG A N 1
ATOM 643 C CA . ARG A 1 86 ? 8.933 -10.953 -0.374 1.00 98.00 86 ARG A CA 1
ATOM 644 C C . ARG A 1 86 ? 7.875 -10.298 0.507 1.00 98.00 86 ARG A C 1
ATOM 646 O O . ARG A 1 86 ? 7.352 -9.234 0.182 1.00 98.00 86 ARG A O 1
ATOM 653 N N . ARG A 1 87 ? 7.642 -10.896 1.677 1.00 97.38 87 ARG A N 1
ATOM 654 C CA . ARG A 1 87 ? 6.755 -10.354 2.713 1.00 97.38 87 ARG A CA 1
ATOM 655 C C . ARG A 1 87 ? 7.179 -8.947 3.133 1.00 97.38 87 ARG A C 1
ATOM 657 O O . ARG A 1 87 ? 8.356 -8.697 3.377 1.00 97.38 87 ARG A O 1
ATOM 664 N N . GLY A 1 88 ? 6.200 -8.052 3.254 1.00 95.62 88 GLY A N 1
ATOM 665 C CA . GLY A 1 88 ? 6.403 -6.692 3.763 1.00 95.62 88 GLY A CA 1
ATOM 666 C C . GLY A 1 88 ? 7.080 -5.730 2.787 1.00 95.62 88 GLY A C 1
ATOM 667 O O . GLY A 1 88 ? 7.418 -4.623 3.188 1.00 95.62 88 GLY A O 1
ATOM 668 N N . MET A 1 89 ? 7.279 -6.122 1.526 1.00 97.69 89 MET A N 1
ATOM 669 C CA . MET A 1 89 ? 7.823 -5.243 0.494 1.00 97.69 89 MET A CA 1
ATOM 670 C C . MET A 1 89 ? 6.729 -4.854 -0.497 1.00 97.69 89 MET A C 1
ATOM 672 O O . MET A 1 89 ? 5.927 -5.695 -0.896 1.00 97.69 89 MET A O 1
ATOM 676 N N . LEU A 1 90 ? 6.717 -3.590 -0.908 1.00 97.94 90 LEU A N 1
ATOM 677 C CA . LEU A 1 90 ? 5.842 -3.061 -1.949 1.00 97.94 90 LEU A CA 1
ATOM 678 C C . LEU A 1 90 ? 6.604 -2.054 -2.810 1.00 97.94 90 LEU A C 1
ATOM 680 O O . LEU A 1 90 ? 7.627 -1.523 -2.377 1.00 97.94 90 LEU A O 1
ATOM 684 N N . ALA A 1 91 ? 6.100 -1.811 -4.013 1.00 97.31 91 ALA A N 1
ATOM 685 C CA . ALA A 1 91 ? 6.526 -0.726 -4.883 1.00 97.31 91 ALA A CA 1
ATOM 686 C C . ALA A 1 91 ? 5.425 0.339 -4.947 1.00 97.31 91 ALA A C 1
ATOM 688 O O . ALA A 1 91 ? 4.236 0.013 -4.889 1.00 97.31 91 ALA A O 1
ATOM 689 N N . SER A 1 92 ? 5.826 1.600 -5.074 1.00 96.88 92 SER A N 1
ATOM 690 C CA . SER A 1 92 ? 4.934 2.736 -5.289 1.00 96.88 92 SER A CA 1
ATOM 691 C C . SER A 1 92 ? 5.483 3.634 -6.391 1.00 96.88 92 SER A C 1
ATOM 693 O O . SER A 1 92 ? 6.698 3.778 -6.528 1.00 96.88 92 SER A O 1
ATOM 695 N N . GLY A 1 93 ? 4.582 4.205 -7.184 1.00 96.12 93 GLY A N 1
ATOM 696 C CA . GLY A 1 93 ? 4.895 5.181 -8.223 1.00 96.12 93 GLY A CA 1
ATOM 697 C C . GLY A 1 93 ? 4.112 6.466 -7.993 1.00 96.12 93 GLY A C 1
ATOM 698 O O . GLY A 1 93 ? 2.943 6.423 -7.592 1.00 96.12 93 GLY A O 1
ATOM 699 N N . GLY A 1 94 ? 4.763 7.597 -8.243 1.00 95.56 94 GLY A N 1
ATOM 700 C CA . GLY A 1 94 ? 4.174 8.926 -8.165 1.00 95.56 94 GLY A CA 1
ATOM 701 C C . GLY A 1 94 ? 4.625 9.800 -9.326 1.00 95.56 94 GLY A C 1
ATOM 702 O O . GLY A 1 94 ? 5.356 9.349 -10.207 1.00 95.56 94 GLY A O 1
ATOM 703 N N . ASP A 1 95 ? 4.151 11.038 -9.327 1.00 95.31 95 ASP A N 1
ATOM 704 C CA . ASP A 1 95 ? 4.459 12.026 -10.365 1.00 95.31 95 ASP A CA 1
ATOM 705 C C . ASP A 1 95 ? 5.726 12.843 -10.027 1.00 95.31 95 ASP A C 1
ATOM 707 O O . ASP A 1 95 ? 5.871 13.993 -10.442 1.00 95.31 95 ASP A O 1
ATOM 711 N N . ASP A 1 96 ? 6.624 12.280 -9.212 1.00 90.50 96 ASP A N 1
ATOM 712 C CA . ASP A 1 96 ? 7.895 12.891 -8.840 1.00 90.50 96 ASP A CA 1
ATOM 713 C C . ASP A 1 96 ? 8.975 12.660 -9.913 1.00 90.50 96 ASP A C 1
ATOM 715 O O . ASP A 1 96 ? 9.046 11.600 -10.532 1.00 90.50 96 ASP A O 1
ATOM 719 N N . SER A 1 97 ? 9.787 13.693 -10.173 1.00 71.25 97 SER A N 1
ATOM 720 C CA . SER A 1 97 ? 10.836 13.732 -11.210 1.00 71.25 97 SER A CA 1
ATOM 721 C C . SER A 1 97 ? 12.240 13.580 -10.646 1.00 71.25 97 SER A C 1
ATOM 723 O O . SER A 1 97 ? 12.502 14.263 -9.627 1.00 71.25 97 SER A O 1
#

pLDDT: mean 81.25, std 22.72, range [32.47, 98.44]